Protein AF-A0A132A3W2-F1 (afdb_monomer_lite)

Structure (mmCIF, N/CA/C/O backbone):
data_AF-A0A132A3W2-F1
#
_entry.id   AF-A0A132A3W2-F1
#
loop_
_atom_site.group_PDB
_atom_site.id
_atom_site.type_symbol
_atom_site.label_atom_id
_atom_site.label_alt_id
_atom_site.label_comp_id
_atom_site.label_asym_id
_atom_site.label_entity_id
_atom_site.label_seq_id
_atom_site.pdbx_PDB_ins_code
_atom_site.Cartn_x
_atom_site.Cartn_y
_atom_site.Cartn_z
_atom_site.occupancy
_atom_site.B_iso_or_equiv
_atom_site.auth_seq_id
_atom_site.auth_comp_id
_atom_site.auth_asym_id
_atom_site.auth_atom_id
_atom_site.pdbx_PDB_model_num
ATOM 1 N N . MET A 1 1 ? 0.414 5.903 -2.280 1.00 47.00 1 MET A N 1
ATOM 2 C CA . MET A 1 1 ? 1.840 6.211 -2.510 1.00 47.00 1 MET A CA 1
ATOM 3 C C . MET A 1 1 ? 2.572 4.933 -2.911 1.00 47.00 1 MET A C 1
ATOM 5 O O . MET A 1 1 ? 2.356 3.910 -2.287 1.00 47.00 1 MET A O 1
ATOM 9 N N . ALA A 1 2 ? 3.392 4.908 -3.967 1.00 45.44 2 ALA A N 1
ATOM 10 C CA . ALA A 1 2 ? 4.299 3.762 -4.153 1.00 45.44 2 ALA A CA 1
ATOM 11 C C . ALA A 1 2 ? 5.328 3.791 -3.014 1.00 45.44 2 ALA A C 1
ATOM 13 O O . ALA A 1 2 ? 5.809 4.879 -2.698 1.00 45.44 2 ALA A O 1
ATOM 14 N N . ILE A 1 3 ? 5.655 2.652 -2.401 1.00 48.03 3 ILE A N 1
ATOM 15 C CA . ILE A 1 3 ? 6.713 2.612 -1.383 1.00 48.03 3 ILE A CA 1
ATOM 16 C C . ILE A 1 3 ? 8.027 2.956 -2.098 1.00 48.03 3 ILE A C 1
ATOM 18 O O . ILE A 1 3 ? 8.508 2.187 -2.939 1.00 48.03 3 ILE A O 1
ATOM 22 N N . VAL A 1 4 ? 8.549 4.154 -1.824 1.00 46.66 4 VAL A N 1
ATOM 23 C CA . VAL A 1 4 ? 9.837 4.638 -2.329 1.00 46.66 4 VAL A CA 1
ATOM 24 C C . VAL A 1 4 ? 10.897 4.191 -1.335 1.00 46.66 4 VAL A C 1
ATOM 26 O O . VAL A 1 4 ? 10.896 4.649 -0.196 1.00 46.66 4 VAL A O 1
ATOM 29 N N . LEU A 1 5 ? 11.792 3.304 -1.761 1.00 48.34 5 LEU A N 1
ATOM 30 C CA . LEU A 1 5 ? 13.006 3.026 -1.006 1.00 48.34 5 LEU A CA 1
ATOM 31 C C . LEU A 1 5 ? 14.037 4.072 -1.444 1.00 48.34 5 LEU A C 1
ATOM 33 O O . LEU A 1 5 ? 14.408 4.132 -2.617 1.00 48.34 5 LEU A O 1
ATOM 37 N N . ILE A 1 6 ? 14.463 4.937 -0.529 1.00 46.97 6 ILE A N 1
ATOM 38 C CA . ILE A 1 6 ? 15.581 5.848 -0.783 1.00 46.97 6 ILE A CA 1
ATOM 39 C C . ILE A 1 6 ? 16.847 5.099 -0.381 1.00 46.97 6 ILE A C 1
ATOM 41 O O . ILE A 1 6 ? 17.048 4.831 0.800 1.00 46.97 6 ILE A O 1
ATOM 45 N N . ILE A 1 7 ? 17.680 4.736 -1.358 1.00 48.97 7 ILE A N 1
ATOM 46 C CA . ILE A 1 7 ? 19.012 4.191 -1.089 1.00 48.97 7 ILE A CA 1
ATOM 47 C C . ILE A 1 7 ? 20.002 5.337 -1.296 1.00 48.97 7 ILE A C 1
ATOM 49 O O . ILE A 1 7 ? 20.218 5.792 -2.421 1.00 48.97 7 ILE A O 1
ATOM 53 N N . SER A 1 8 ? 20.581 5.824 -0.202 1.00 46.91 8 SER A N 1
ATOM 54 C CA . SER A 1 8 ? 21.683 6.786 -0.239 1.00 46.91 8 SER A CA 1
ATOM 55 C C . SER A 1 8 ? 22.998 6.010 -0.246 1.00 46.91 8 SER A C 1
ATOM 57 O O . SER A 1 8 ? 23.374 5.433 0.771 1.00 46.91 8 SER A O 1
ATOM 59 N N . LEU A 1 9 ? 23.688 5.964 -1.388 1.00 48.03 9 LEU A N 1
ATOM 60 C CA . LEU A 1 9 ? 25.056 5.446 -1.461 1.00 48.03 9 LEU A CA 1
ATOM 61 C C . LEU A 1 9 ? 26.021 6.572 -1.073 1.00 48.03 9 LEU A C 1
ATOM 63 O O . LEU A 1 9 ? 26.152 7.556 -1.799 1.00 48.03 9 LEU A O 1
ATOM 67 N N . LEU A 1 10 ? 26.665 6.449 0.088 1.00 49.03 10 LEU A N 1
ATOM 68 C CA . LEU A 1 10 ? 27.743 7.347 0.499 1.00 49.03 10 LEU A CA 1
ATOM 69 C C . LEU A 1 10 ? 29.036 6.923 -0.207 1.00 49.03 10 LEU A C 1
ATOM 71 O O . LEU A 1 10 ? 29.640 5.921 0.165 1.00 49.03 10 LEU A O 1
ATOM 75 N N . GLU A 1 11 ? 29.464 7.685 -1.212 1.00 52.94 11 GLU A N 1
ATOM 76 C CA . GLU A 1 11 ? 30.803 7.550 -1.792 1.00 52.94 11 GLU A CA 1
ATOM 77 C C . GLU A 1 11 ? 31.765 8.501 -1.067 1.00 52.94 11 GLU A C 1
ATOM 79 O O . GLU A 1 11 ? 31.599 9.725 -1.076 1.00 52.94 11 GLU A O 1
ATOM 84 N N . ILE A 1 12 ? 32.772 7.934 -0.398 1.00 51.09 12 ILE A N 1
ATOM 85 C CA . ILE A 1 12 ? 33.864 8.698 0.214 1.00 51.09 12 ILE A CA 1
ATOM 86 C C . ILE A 1 12 ? 34.851 9.043 -0.898 1.00 51.09 12 ILE A C 1
ATOM 88 O O . ILE A 1 12 ? 35.413 8.140 -1.512 1.00 51.09 12 ILE A O 1
ATOM 92 N N . ASN A 1 13 ? 35.082 10.333 -1.153 1.00 54.62 13 ASN A N 1
ATOM 93 C CA . ASN A 1 13 ? 36.118 10.759 -2.089 1.00 54.62 13 ASN A CA 1
ATOM 94 C C . ASN A 1 13 ? 37.502 10.626 -1.415 1.00 54.62 13 ASN A C 1
ATOM 96 O O . ASN A 1 13 ? 37.789 11.395 -0.488 1.00 54.62 13 ASN A O 1
ATOM 100 N N . PRO A 1 14 ? 38.361 9.677 -1.839 1.00 54.75 14 PRO A N 1
ATOM 101 C CA . PRO A 1 14 ? 39.585 9.337 -1.114 1.00 54.75 14 PRO A CA 1
ATOM 102 C C . PRO A 1 14 ? 40.659 10.430 -1.180 1.00 54.75 14 PRO A C 1
ATOM 104 O O . PRO A 1 14 ? 41.588 10.409 -0.382 1.00 54.75 14 PRO A O 1
ATOM 107 N N . SER A 1 15 ? 40.547 11.393 -2.099 1.00 64.56 15 SER A N 1
ATOM 108 C CA . SER A 1 15 ? 41.566 12.428 -2.295 1.00 64.56 15 SER A CA 1
ATOM 109 C C . SER A 1 15 ? 41.434 13.616 -1.340 1.00 64.56 15 SER A C 1
ATOM 111 O O . SER A 1 15 ? 42.440 14.235 -1.005 1.00 64.56 15 SER A O 1
ATOM 113 N N . ASN A 1 16 ? 40.218 13.943 -0.881 1.00 66.06 16 ASN A N 1
ATOM 114 C CA . ASN A 1 16 ? 39.964 15.236 -0.227 1.00 66.06 16 ASN A CA 1
ATOM 115 C C . ASN A 1 16 ? 39.162 15.136 1.086 1.00 66.06 16 ASN A C 1
ATOM 117 O O . ASN A 1 16 ? 38.826 16.170 1.660 1.00 66.06 16 ASN A O 1
ATOM 121 N N . GLY A 1 17 ? 38.770 13.933 1.530 1.00 58.44 17 GLY A N 1
ATOM 122 C CA . GLY A 1 17 ? 37.969 13.733 2.752 1.00 58.44 17 GLY A CA 1
ATOM 123 C C . GLY A 1 17 ? 36.568 14.368 2.724 1.00 58.44 17 GLY A C 1
ATOM 124 O O . GLY A 1 17 ? 35.853 14.346 3.723 1.00 58.44 17 GLY A O 1
ATOM 125 N N . LYS A 1 18 ? 36.154 14.943 1.588 1.00 54.25 18 LYS A N 1
ATOM 126 C CA . LYS A 1 18 ? 34.836 15.556 1.406 1.00 54.25 18 LYS A CA 1
ATOM 127 C C . LYS A 1 18 ? 33.824 14.488 1.000 1.00 54.25 18 LYS A C 1
ATOM 129 O O . LYS A 1 18 ? 34.040 13.770 0.024 1.00 54.25 18 LYS A O 1
ATOM 134 N N . MET A 1 19 ? 32.705 14.423 1.720 1.00 56.75 19 MET A N 1
ATOM 135 C CA . MET A 1 19 ? 31.544 13.625 1.322 1.00 56.75 19 MET A CA 1
ATOM 136 C C . MET A 1 19 ? 30.999 14.169 -0.001 1.00 56.75 19 MET A C 1
ATOM 138 O O . MET A 1 19 ? 30.527 15.306 -0.058 1.00 56.75 19 MET A O 1
ATOM 142 N N . LEU A 1 20 ? 31.040 13.367 -1.064 1.00 57.22 20 LEU A N 1
ATOM 143 C CA . LEU A 1 20 ? 30.245 13.654 -2.250 1.00 57.22 20 LEU A CA 1
ATOM 144 C C . LEU A 1 20 ? 28.797 13.309 -1.896 1.00 57.22 20 LEU A C 1
ATOM 146 O O . LEU A 1 20 ? 28.457 12.141 -1.711 1.00 57.22 20 LEU A O 1
ATOM 150 N N . GLN A 1 21 ? 27.936 14.322 -1.763 1.00 54.53 21 GLN A N 1
ATOM 151 C CA . GLN A 1 21 ? 26.492 14.096 -1.736 1.00 54.53 21 GLN A CA 1
ATOM 152 C C . GLN A 1 21 ? 26.080 13.583 -3.119 1.00 54.53 21 GLN A C 1
ATOM 154 O O . GLN A 1 21 ? 25.790 14.354 -4.034 1.00 54.53 21 GLN A O 1
ATOM 159 N N . SER A 1 22 ? 26.099 12.26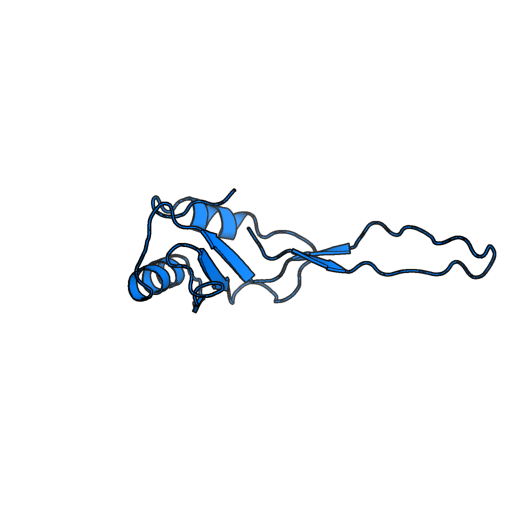3 -3.289 1.00 58.66 22 SER A N 1
ATOM 160 C CA . SER A 1 22 ? 25.473 11.625 -4.435 1.00 58.66 22 SER A CA 1
ATOM 161 C C . SER A 1 22 ? 23.967 11.888 -4.342 1.00 58.66 22 SER A C 1
ATOM 163 O O . SER A 1 22 ? 23.361 11.823 -3.267 1.00 58.66 22 SER A O 1
ATOM 165 N N . LYS A 1 23 ? 23.344 12.263 -5.465 1.00 60.84 23 LYS A N 1
ATOM 166 C CA . LYS A 1 23 ? 21.888 12.415 -5.518 1.00 60.84 23 LYS A CA 1
ATOM 167 C C . LYS A 1 23 ? 21.279 11.076 -5.079 1.00 60.84 23 LYS A C 1
ATOM 169 O O . LYS A 1 23 ? 21.590 10.070 -5.719 1.00 60.84 23 LYS A O 1
ATOM 174 N N . PRO A 1 24 ? 20.435 11.039 -4.032 1.00 59.38 24 PRO A N 1
ATOM 175 C CA . PRO A 1 24 ? 19.916 9.783 -3.514 1.00 59.38 24 PRO A CA 1
ATOM 176 C C . PRO A 1 24 ? 19.228 9.010 -4.637 1.00 59.38 24 PRO A C 1
ATOM 178 O O . PRO A 1 24 ? 18.380 9.556 -5.356 1.00 59.38 24 PRO A O 1
ATOM 181 N N . LEU A 1 25 ? 19.620 7.746 -4.812 1.00 68.25 25 LEU A N 1
ATOM 182 C CA . LEU A 1 25 ? 19.059 6.904 -5.853 1.00 68.25 25 LEU A CA 1
ATOM 183 C C . LEU A 1 25 ? 17.622 6.576 -5.447 1.00 68.25 25 LEU A C 1
ATOM 185 O O . LEU A 1 25 ? 17.368 5.819 -4.509 1.00 68.25 25 LEU A O 1
ATOM 189 N N . GLN A 1 26 ? 16.663 7.189 -6.139 1.00 70.06 26 GLN A N 1
ATOM 190 C CA . GLN A 1 26 ? 15.253 6.934 -5.891 1.00 70.06 26 GLN A CA 1
ATOM 191 C C . GLN A 1 26 ? 14.877 5.578 -6.490 1.00 70.06 26 GLN A C 1
ATOM 193 O O . GLN A 1 26 ? 14.856 5.406 -7.711 1.00 70.06 26 GLN A O 1
ATOM 198 N N . VAL A 1 27 ? 14.564 4.617 -5.626 1.00 72.19 27 VAL A N 1
ATOM 199 C CA . VAL A 1 27 ? 14.182 3.267 -6.025 1.00 72.19 27 VAL A CA 1
ATOM 200 C C . VAL A 1 27 ? 12.700 3.054 -5.737 1.00 72.19 27 VAL A C 1
ATOM 202 O O . VAL A 1 27 ? 12.182 3.352 -4.661 1.00 72.19 27 VAL A O 1
ATOM 205 N N . PHE A 1 28 ? 11.992 2.529 -6.729 1.00 75.69 28 PHE A N 1
ATOM 206 C CA . PHE A 1 28 ? 10.585 2.176 -6.633 1.00 75.69 28 PHE A CA 1
ATOM 207 C C . PHE A 1 28 ? 10.437 0.670 -6.556 1.00 75.69 28 PHE A C 1
ATOM 209 O O . PHE A 1 28 ? 11.036 -0.065 -7.340 1.00 75.69 28 PHE A O 1
ATOM 216 N N . THR A 1 29 ? 9.569 0.220 -5.662 1.00 82.94 29 THR A N 1
ATOM 217 C CA . THR A 1 29 ? 9.223 -1.195 -5.571 1.00 82.94 29 THR A CA 1
ATOM 218 C C . THR A 1 29 ? 7.980 -1.524 -6.398 1.00 82.94 29 THR A C 1
ATOM 220 O O . THR A 1 29 ? 7.317 -0.651 -6.970 1.00 82.94 29 THR A O 1
ATOM 223 N N . ASN A 1 30 ? 7.634 -2.804 -6.511 1.00 87.25 30 ASN A N 1
ATOM 224 C CA . ASN A 1 30 ? 6.326 -3.247 -7.010 1.00 87.25 30 ASN A CA 1
ATOM 225 C C . ASN A 1 30 ? 5.202 -3.152 -5.958 1.00 87.25 30 ASN A C 1
ATOM 227 O O . ASN A 1 30 ? 4.122 -3.703 -6.170 1.00 87.25 30 ASN A O 1
ATOM 231 N N . SER A 1 31 ? 5.462 -2.451 -4.853 1.00 87.25 31 SER A N 1
ATOM 232 C CA . SER A 1 31 ? 4.549 -2.266 -3.734 1.00 87.25 31 SER A CA 1
ATOM 233 C C . SER A 1 31 ? 3.926 -0.873 -3.707 1.00 87.25 31 SER A C 1
ATOM 235 O O . SER A 1 31 ? 4.568 0.142 -3.993 1.00 87.25 31 SER A O 1
ATOM 237 N N . PHE A 1 32 ? 2.661 -0.832 -3.314 1.00 88.62 32 PHE A N 1
ATOM 238 C CA . PHE A 1 32 ? 1.806 0.340 -3.321 1.00 88.62 32 PHE A CA 1
ATOM 239 C C . PHE A 1 32 ? 1.095 0.447 -1.978 1.00 88.62 32 PHE A C 1
ATOM 241 O O . PHE A 1 32 ? 0.377 -0.457 -1.565 1.00 88.62 32 PHE A O 1
ATOM 248 N N . HIS A 1 33 ? 1.277 1.576 -1.311 1.00 91.12 33 HIS A N 1
ATOM 249 C CA . HIS A 1 33 ? 0.430 2.009 -0.213 1.00 91.12 33 HIS A CA 1
ATOM 250 C C . HIS A 1 33 ? -0.849 2.619 -0.782 1.00 91.12 33 HIS A C 1
ATOM 252 O O . HIS A 1 33 ? -0.799 3.564 -1.581 1.00 91.12 33 HIS A O 1
ATOM 258 N N . VAL A 1 34 ? -1.983 2.061 -0.381 1.00 91.06 34 VAL A N 1
ATOM 259 C CA . VAL A 1 34 ? -3.320 2.456 -0.816 1.00 91.06 34 VAL A CA 1
ATOM 260 C C . VAL A 1 34 ? -4.091 2.944 0.395 1.00 91.06 34 VAL A C 1
ATOM 262 O O . VAL A 1 34 ? -4.155 2.247 1.405 1.00 91.06 34 VAL A O 1
ATOM 265 N N . LYS A 1 35 ? -4.685 4.132 0.281 1.00 92.56 35 LYS A N 1
ATOM 266 C CA . LYS A 1 35 ? -5.569 4.699 1.294 1.00 92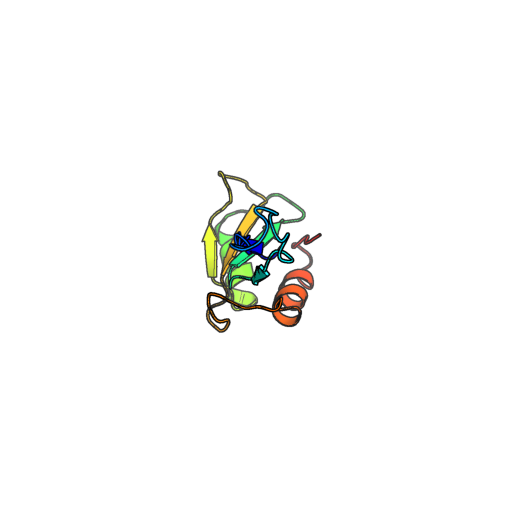.56 35 LYS A CA 1
ATOM 267 C C . LYS A 1 35 ? -6.994 4.723 0.753 1.00 92.56 35 LYS A C 1
ATOM 269 O O . LYS A 1 35 ? -7.215 5.017 -0.417 1.00 92.56 35 LYS A O 1
ATOM 274 N N . PHE A 1 36 ? -7.968 4.409 1.592 1.00 92.31 36 PHE A N 1
ATOM 275 C CA . PHE A 1 36 ? -9.381 4.415 1.241 1.00 92.31 36 PHE A CA 1
ATOM 276 C C . PHE A 1 36 ? -10.087 5.650 1.805 1.00 92.31 36 PHE A C 1
ATOM 278 O O . PHE A 1 36 ? -9.770 6.175 2.882 1.00 92.31 36 PHE A O 1
ATOM 285 N N . ARG A 1 37 ? -11.081 6.131 1.054 1.00 90.12 37 ARG A N 1
ATOM 286 C CA . ARG A 1 37 ? -11.897 7.307 1.400 1.00 90.12 37 ARG A CA 1
ATOM 287 C C . ARG A 1 37 ? -12.811 7.081 2.601 1.00 90.12 37 ARG A C 1
ATOM 289 O O . ARG A 1 37 ? -13.275 8.056 3.182 1.00 90.12 37 ARG A O 1
ATOM 296 N N . GLN A 1 38 ? -12.997 5.832 3.002 1.00 91.81 38 GLN A N 1
ATOM 297 C CA . GLN A 1 38 ? -13.743 5.412 4.181 1.00 91.81 38 GLN A CA 1
ATOM 298 C C . GLN A 1 38 ? -13.124 4.132 4.747 1.00 91.81 38 GLN A C 1
ATOM 300 O O . GLN A 1 38 ? -12.259 3.534 4.100 1.00 91.81 38 GLN A O 1
ATOM 305 N N . ASP A 1 39 ? -13.565 3.732 5.935 1.00 94.69 39 ASP A N 1
ATOM 306 C CA . ASP A 1 39 ? -13.217 2.433 6.505 1.00 94.69 39 ASP A CA 1
ATOM 307 C C . ASP A 1 39 ? -13.752 1.324 5.604 1.00 94.69 39 ASP A C 1
ATOM 309 O O . ASP A 1 39 ? -14.886 1.382 5.117 1.00 94.69 39 ASP A O 1
ATOM 313 N N . ILE A 1 40 ? -12.913 0.326 5.340 1.00 93.19 40 ILE A N 1
ATOM 314 C CA . ILE A 1 40 ? -13.296 -0.823 4.535 1.00 93.19 40 ILE A CA 1
ATOM 315 C C . ILE A 1 40 ? -12.886 -2.124 5.209 1.00 93.19 40 ILE A C 1
ATOM 317 O O . ILE A 1 40 ? -11.821 -2.238 5.822 1.00 93.19 40 ILE A O 1
ATOM 321 N N . ASP A 1 41 ? -13.721 -3.142 5.025 1.00 92.94 41 ASP A N 1
ATOM 322 C CA . ASP A 1 41 ? -13.371 -4.488 5.441 1.00 92.94 41 ASP A CA 1
ATOM 323 C C . ASP A 1 41 ? -12.235 -5.067 4.569 1.00 92.94 41 ASP A C 1
ATOM 325 O O . ASP A 1 41 ? -12.026 -4.702 3.403 1.00 92.94 41 ASP A O 1
ATOM 329 N N . HIS A 1 42 ? -11.508 -6.028 5.138 1.00 92.88 42 HIS A N 1
ATOM 330 C CA . HIS A 1 42 ? -10.367 -6.661 4.479 1.00 92.88 42 HIS A CA 1
ATOM 331 C C . HIS A 1 42 ? -10.747 -7.407 3.184 1.00 92.88 42 HIS A C 1
ATOM 333 O O . HIS A 1 42 ? -9.959 -7.469 2.234 1.00 92.88 42 HIS A O 1
ATOM 339 N N . ARG A 1 43 ? -11.962 -7.965 3.103 1.00 95.44 43 ARG A N 1
ATOM 340 C CA . ARG A 1 43 ? -12.445 -8.695 1.919 1.00 95.44 43 ARG A CA 1
ATOM 341 C C . ARG A 1 43 ? -12.712 -7.735 0.762 1.00 95.44 43 ARG A C 1
ATOM 343 O O . ARG A 1 4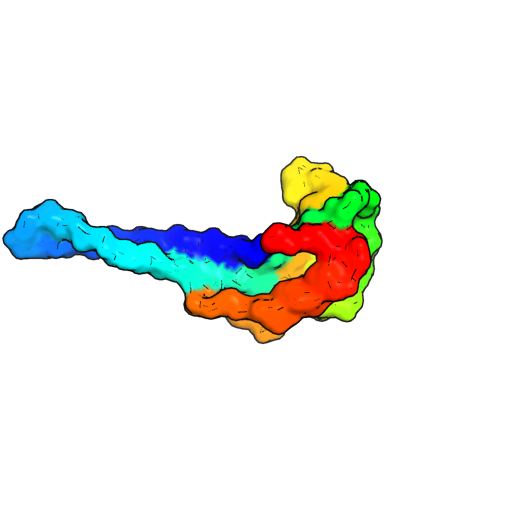3 ? -12.418 -8.064 -0.386 1.00 95.44 43 ARG A O 1
ATOM 350 N N . LEU A 1 44 ? -13.242 -6.546 1.033 1.00 94.94 44 LEU A N 1
ATOM 351 C CA . LEU A 1 44 ? -13.442 -5.485 0.058 1.00 94.94 44 LEU A CA 1
ATOM 352 C C . LEU A 1 44 ? -12.096 -4.981 -0.460 1.00 94.94 44 LEU A C 1
ATOM 354 O O . LEU A 1 44 ? -11.917 -4.936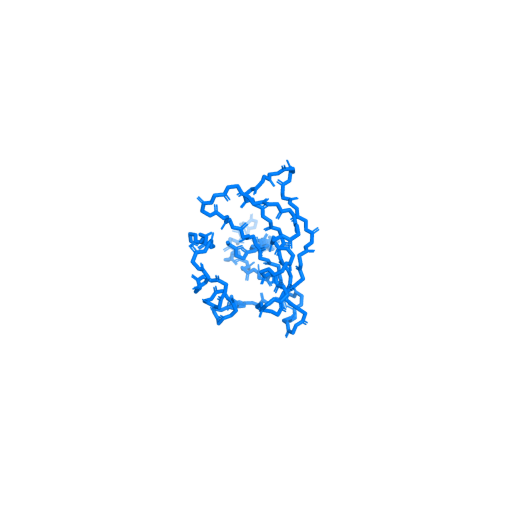 -1.676 1.00 94.94 44 LEU A O 1
ATOM 358 N N . ALA A 1 45 ? -11.128 -4.730 0.426 1.00 95.19 45 ALA A N 1
ATOM 359 C CA . ALA A 1 45 ? -9.766 -4.370 0.032 1.00 95.19 45 ALA A CA 1
ATOM 360 C C . ALA A 1 45 ? -9.155 -5.421 -0.912 1.00 95.19 45 ALA A C 1
ATOM 362 O O . ALA A 1 45 ? -8.609 -5.089 -1.965 1.00 95.19 45 ALA A O 1
ATOM 363 N N . HIS A 1 46 ? -9.315 -6.707 -0.579 1.00 96.75 46 HIS A N 1
ATOM 364 C CA . HIS A 1 46 ? -8.838 -7.815 -1.405 1.00 96.75 46 HIS A CA 1
ATOM 365 C C . HIS A 1 46 ? -9.536 -7.880 -2.776 1.00 96.75 46 HIS A C 1
ATOM 367 O O . HIS A 1 46 ? -8.877 -8.082 -3.797 1.00 96.75 46 HIS A O 1
ATOM 373 N N . ARG A 1 47 ? -10.857 -7.660 -2.833 1.00 96.62 47 ARG A N 1
ATOM 374 C CA . ARG A 1 47 ? -11.613 -7.605 -4.098 1.00 96.62 47 ARG A CA 1
ATOM 375 C C . ARG A 1 47 ? -11.168 -6.447 -4.989 1.00 96.62 47 ARG A C 1
ATOM 377 O O . ARG A 1 47 ? -11.047 -6.645 -6.196 1.00 96.62 47 ARG A O 1
ATOM 384 N N . ILE A 1 48 ? -10.922 -5.271 -4.412 1.00 94.56 48 ILE A N 1
ATOM 385 C CA . ILE A 1 48 ? -10.432 -4.096 -5.144 1.00 94.56 48 ILE A CA 1
ATOM 386 C C . ILE A 1 48 ? -9.033 -4.375 -5.693 1.00 94.56 48 ILE A C 1
ATOM 388 O O . ILE A 1 48 ? -8.814 -4.202 -6.889 1.00 94.56 48 ILE A O 1
ATOM 392 N N . ALA A 1 49 ? -8.116 -4.897 -4.870 1.00 94.38 49 ALA A N 1
ATOM 393 C CA . ALA A 1 49 ? -6.783 -5.282 -5.329 1.00 94.38 49 ALA A CA 1
ATOM 394 C C . ALA A 1 49 ? -6.861 -6.232 -6.533 1.00 94.38 49 ALA A C 1
ATOM 396 O O . ALA A 1 49 ? -6.328 -5.923 -7.598 1.00 94.38 49 ALA A O 1
ATOM 397 N N . LYS A 1 50 ? -7.615 -7.333 -6.402 1.00 95.62 50 LYS A N 1
ATOM 398 C CA . LYS A 1 50 ? -7.767 -8.340 -7.459 1.00 95.62 50 LYS A CA 1
ATOM 399 C C . LYS A 1 50 ? -8.349 -7.757 -8.748 1.00 95.62 50 LYS A C 1
ATOM 401 O O . LYS A 1 50 ? -7.857 -8.078 -9.826 1.00 95.62 50 LYS A O 1
ATOM 406 N N . ARG A 1 51 ? -9.368 -6.894 -8.647 1.00 94.44 51 ARG A N 1
ATOM 407 C CA . ARG A 1 51 ? -10.003 -6.231 -9.801 1.00 94.44 51 ARG A CA 1
ATOM 408 C C . ARG A 1 51 ? -9.001 -5.433 -10.633 1.00 94.44 51 ARG A C 1
ATOM 410 O O . ARG A 1 51 ? -9.101 -5.427 -11.852 1.00 94.44 51 ARG A O 1
ATOM 417 N N . HIS A 1 52 ? -8.037 -4.800 -9.970 1.00 91.81 52 HIS A N 1
ATOM 418 C CA . HIS A 1 52 ? -7.020 -3.964 -10.608 1.00 91.81 52 HIS A CA 1
ATOM 419 C C . HIS A 1 52 ? -5.701 -4.707 -10.884 1.00 91.81 52 HIS A C 1
ATOM 421 O O . HIS A 1 52 ? -4.710 -4.073 -11.227 1.00 91.81 52 HIS A O 1
ATOM 427 N N . GLY A 1 53 ? -5.657 -6.037 -10.728 1.00 91.75 53 GLY A N 1
ATOM 428 C CA . GLY A 1 53 ? -4.452 -6.840 -10.992 1.00 91.75 53 GLY A CA 1
ATOM 429 C C . GLY A 1 53 ? -3.410 -6.841 -9.865 1.00 91.75 53 GLY A C 1
ATOM 430 O O . GLY A 1 53 ? -2.273 -7.272 -10.060 1.00 91.75 53 GLY A O 1
ATOM 431 N N . PHE A 1 54 ? -3.784 -6.385 -8.671 1.00 94.19 54 PHE A N 1
ATOM 432 C CA . PHE A 1 54 ? -2.932 -6.362 -7.487 1.00 94.19 54 PHE A CA 1
ATOM 433 C C . PHE A 1 54 ? -3.233 -7.519 -6.534 1.00 94.19 54 PHE A C 1
ATOM 435 O O . PHE A 1 54 ? -4.318 -8.100 -6.508 1.00 94.19 54 PHE A O 1
ATOM 442 N N . ILE A 1 55 ? -2.259 -7.795 -5.678 1.00 95.25 55 ILE A N 1
ATOM 443 C CA . ILE A 1 55 ? -2.375 -8.657 -4.508 1.00 95.25 55 ILE A CA 1
ATOM 444 C C . ILE A 1 55 ? -2.483 -7.757 -3.282 1.00 95.25 55 ILE A C 1
ATOM 446 O O . ILE A 1 55 ? -1.633 -6.891 -3.089 1.00 95.25 55 ILE A O 1
ATOM 450 N N . ASN A 1 56 ? -3.507 -7.966 -2.456 1.00 95.50 56 ASN A N 1
ATOM 451 C CA . ASN A 1 56 ? -3.606 -7.326 -1.145 1.00 95.50 56 ASN A CA 1
ATOM 452 C C . ASN A 1 56 ? -2.728 -8.087 -0.139 1.00 95.50 56 ASN A C 1
ATOM 454 O O . ASN A 1 56 ? -3.003 -9.255 0.131 1.00 95.50 56 ASN A O 1
ATOM 458 N N . LEU A 1 57 ? -1.695 -7.434 0.394 1.00 94.25 57 LEU A N 1
ATOM 459 C CA . LEU A 1 57 ? -0.771 -7.982 1.392 1.00 94.25 57 LEU A CA 1
ATOM 460 C C . LEU A 1 57 ? -1.229 -7.735 2.836 1.00 94.25 57 LEU A C 1
ATOM 462 O O . LEU A 1 57 ? -0.678 -8.341 3.749 1.00 94.25 57 LEU A O 1
ATOM 466 N N . GLY A 1 58 ? -2.236 -6.886 3.054 1.00 94.50 58 GLY A N 1
ATOM 467 C CA . GLY A 1 58 ? -2.782 -6.616 4.382 1.00 94.50 58 GLY A CA 1
ATOM 468 C C . GLY A 1 58 ? -2.961 -5.138 4.691 1.00 94.50 58 GLY A C 1
ATOM 469 O O . GLY A 1 58 ? -2.603 -4.264 3.896 1.00 94.50 58 GLY A O 1
ATOM 470 N N . SER A 1 59 ? -3.552 -4.875 5.856 1.00 94.69 59 SER A N 1
ATOM 471 C CA . SER A 1 59 ? -3.657 -3.528 6.406 1.00 94.69 59 SER A CA 1
ATOM 472 C C . SER A 1 59 ? -2.333 -3.079 7.014 1.00 94.69 59 SER A C 1
ATOM 474 O O . SER A 1 59 ? -1.556 -3.874 7.545 1.00 94.69 59 SER A O 1
ATOM 476 N N . ILE A 1 60 ? -2.081 -1.778 6.961 1.00 92.19 60 ILE A N 1
ATOM 477 C CA . ILE A 1 60 ? -0.903 -1.171 7.577 1.00 92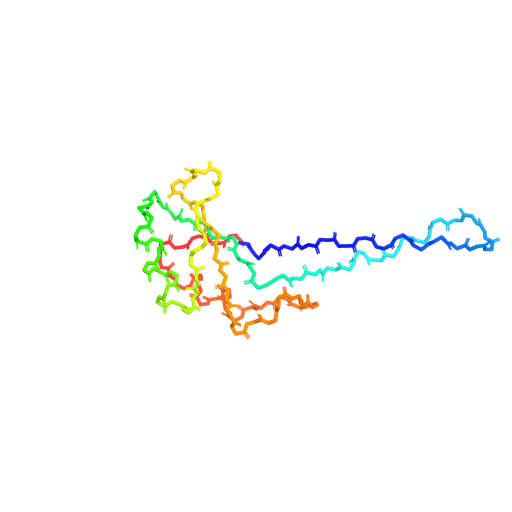.19 60 ILE A CA 1
ATOM 478 C C . ILE A 1 60 ? -1.212 -0.918 9.045 1.00 92.19 60 ILE A C 1
ATOM 480 O O . ILE A 1 60 ? -2.138 -0.172 9.354 1.00 92.19 60 ILE A O 1
ATOM 484 N N . LEU A 1 61 ? -0.444 -1.545 9.940 1.00 89.81 61 LEU A N 1
ATOM 485 C CA . LEU A 1 61 ? -0.546 -1.360 11.395 1.00 89.81 61 LEU A CA 1
ATOM 486 C C . LEU A 1 61 ? -1.983 -1.530 11.937 1.00 89.81 61 LEU A C 1
ATOM 488 O O . LEU A 1 61 ? -2.390 -0.837 12.864 1.00 89.81 61 LEU A O 1
ATOM 492 N N . GLY A 1 62 ? -2.778 -2.422 11.333 1.00 88.00 62 GLY A N 1
ATOM 493 C CA . GLY A 1 62 ? -4.173 -2.650 11.730 1.00 88.00 62 GLY A CA 1
ATOM 494 C C . GLY A 1 62 ? -5.174 -1.587 11.253 1.00 88.00 62 GLY A C 1
ATOM 495 O O . GLY A 1 62 ? -6.334 -1.631 11.654 1.00 88.00 62 GLY A O 1
ATOM 496 N N . SER A 1 63 ? -4.769 -0.657 10.383 1.00 90.44 63 SER A N 1
ATOM 497 C CA . SER A 1 63 ? -5.650 0.375 9.825 1.00 90.44 63 SER A CA 1
ATOM 498 C C . SER A 1 63 ? -6.824 -0.217 9.040 1.00 90.44 63 SER A C 1
ATOM 500 O O . SER A 1 63 ? -6.665 -1.155 8.261 1.00 90.44 63 SER A O 1
ATOM 502 N N . GLN A 1 64 ? -8.006 0.385 9.174 1.00 92.81 64 GLN A N 1
ATOM 503 C CA . GLN A 1 64 ? -9.184 0.033 8.367 1.00 92.81 64 GLN A CA 1
ATOM 504 C C . GLN A 1 64 ? -9.207 0.742 7.006 1.00 92.81 64 GLN A C 1
ATOM 506 O O . GLN A 1 64 ? -10.053 0.458 6.159 1.00 92.81 64 GLN A O 1
ATOM 511 N N . ARG A 1 65 ? -8.269 1.668 6.778 1.00 93.31 65 ARG A N 1
ATOM 512 C CA . ARG A 1 65 ? -8.247 2.544 5.599 1.00 93.31 65 ARG A CA 1
ATOM 513 C C . ARG A 1 65 ? -6.972 2.443 4.800 1.00 93.31 65 ARG A C 1
ATOM 515 O O . ARG A 1 65 ? -6.941 2.942 3.684 1.00 93.31 65 ARG A O 1
ATOM 522 N N . GLU A 1 66 ? -5.922 1.851 5.346 1.00 93.44 66 GLU A N 1
ATOM 523 C CA . GLU A 1 66 ? -4.610 1.837 4.713 1.00 93.44 66 GLU A CA 1
ATOM 524 C C . GLU A 1 66 ? -4.128 0.415 4.503 1.00 93.44 66 GLU A C 1
ATOM 526 O O . GLU A 1 66 ? -4.069 -0.383 5.437 1.00 93.44 66 GLU A O 1
ATOM 531 N N . TYR A 1 67 ? -3.786 0.109 3.257 1.00 93.75 67 TYR A N 1
ATOM 532 C CA . TYR A 1 67 ? -3.449 -1.232 2.814 1.00 93.75 67 TYR A CA 1
ATOM 533 C C . TYR A 1 67 ? -2.188 -1.237 1.961 1.00 93.75 67 TYR A C 1
ATOM 535 O O . TYR A 1 67 ? -1.836 -0.257 1.295 1.00 93.75 67 TYR A O 1
ATOM 543 N N . HIS A 1 68 ? -1.521 -2.385 1.964 1.00 92.81 68 HIS A N 1
ATOM 544 C CA . HIS A 1 68 ? -0.342 -2.655 1.160 1.00 92.81 68 HIS A CA 1
ATOM 545 C C . HIS A 1 68 ? -0.715 -3.564 -0.007 1.00 92.81 68 HIS A C 1
ATOM 547 O O . HIS A 1 68 ? -1.068 -4.725 0.175 1.00 92.81 68 HIS A O 1
ATOM 553 N N . PHE A 1 69 ? -0.653 -3.033 -1.224 1.00 93.50 69 PHE A N 1
ATOM 554 C CA . PHE A 1 69 ? -0.897 -3.774 -2.458 1.00 93.50 69 PHE A CA 1
ATOM 555 C C . PHE A 1 69 ? 0.417 -4.056 -3.195 1.00 93.50 69 PHE A C 1
ATOM 557 O O . PHE A 1 69 ? 1.344 -3.248 -3.161 1.00 93.50 69 PHE A O 1
ATOM 564 N N . GLN A 1 70 ? 0.496 -5.173 -3.914 1.00 91.81 70 GLN A N 1
ATOM 565 C CA . GLN A 1 70 ? 1.635 -5.529 -4.764 1.00 91.81 70 GLN A CA 1
ATOM 566 C C . GLN A 1 70 ? 1.176 -5.891 -6.176 1.00 91.81 70 GLN A C 1
ATOM 568 O O . GLN A 1 70 ? 0.172 -6.576 -6.342 1.00 91.81 70 GLN A O 1
ATOM 573 N N . HIS A 1 71 ? 1.932 -5.484 -7.197 1.00 89.81 71 HIS A N 1
ATOM 574 C CA . HIS A 1 71 ? 1.662 -5.856 -8.588 1.00 89.81 71 HIS A CA 1
ATOM 575 C C . HIS A 1 71 ? 2.733 -6.812 -9.131 1.00 89.81 71 HIS A C 1
ATOM 577 O O . HIS A 1 71 ? 3.894 -6.424 -9.273 1.00 89.81 71 HIS A O 1
ATOM 583 N N . ARG A 1 72 ? 2.363 -8.055 -9.472 1.00 87.25 72 ARG A N 1
ATOM 584 C CA . ARG A 1 72 ? 3.330 -9.092 -9.893 1.00 87.25 72 ARG A CA 1
ATOM 585 C C . ARG A 1 72 ? 3.965 -8.853 -11.262 1.00 87.25 72 ARG A C 1
ATOM 587 O O . ARG A 1 72 ? 5.095 -9.273 -11.465 1.00 87.25 72 ARG A O 1
ATOM 594 N N . ALA A 1 73 ? 3.291 -8.148 -12.173 1.00 84.19 73 ALA A N 1
ATOM 595 C CA . ALA A 1 73 ? 3.859 -7.850 -13.495 1.00 84.19 73 ALA A CA 1
ATOM 596 C C . ALA A 1 73 ? 4.963 -6.774 -13.461 1.00 84.19 73 ALA A C 1
ATOM 598 O O . ALA A 1 73 ? 5.561 -6.462 -14.486 1.00 84.19 73 ALA A O 1
ATOM 599 N N . LEU A 1 74 ? 5.210 -6.160 -12.298 1.00 80.81 74 LEU A N 1
ATOM 600 C CA . LEU A 1 74 ? 6.260 -5.166 -12.139 1.00 80.81 74 LEU A CA 1
ATOM 601 C C . LEU A 1 74 ? 7.496 -5.797 -11.481 1.00 80.81 74 LEU A C 1
ATOM 603 O O . LEU A 1 74 ? 7.351 -6.422 -10.425 1.00 80.81 74 LEU A O 1
ATOM 607 N N . PRO A 1 75 ? 8.710 -5.556 -12.020 1.00 81.31 75 PRO A N 1
ATOM 608 C CA . PRO A 1 75 ? 9.952 -5.915 -11.346 1.00 81.31 75 PRO A CA 1
ATOM 609 C C . PRO A 1 75 ? 9.977 -5.390 -9.912 1.00 81.31 75 PRO A C 1
ATOM 611 O O . PRO A 1 75 ? 9.523 -4.268 -9.654 1.00 81.31 75 PRO A O 1
ATOM 614 N N . GLN A 1 76 ? 10.514 -6.190 -8.991 1.00 76.75 76 GLN A N 1
ATOM 615 C CA . GLN A 1 76 ? 10.530 -5.875 -7.562 1.00 76.75 76 GLN A CA 1
ATOM 616 C C . GLN A 1 76 ? 11.233 -4.548 -7.261 1.00 76.75 76 GLN A C 1
ATOM 618 O O . GLN A 1 76 ? 10.803 -3.837 -6.358 1.00 76.75 76 GLN A O 1
ATOM 623 N N . ILE A 1 77 ? 12.260 -4.204 -8.038 1.00 77.56 77 ILE A N 1
ATOM 624 C CA . ILE A 1 77 ? 13.083 -3.002 -7.900 1.00 77.56 77 ILE A CA 1
ATOM 625 C C . ILE A 1 77 ? 13.126 -2.300 -9.258 1.00 77.56 77 ILE A C 1
ATOM 627 O O . ILE A 1 77 ? 13.352 -2.938 -10.286 1.00 77.56 77 ILE A O 1
ATOM 631 N N . ARG A 1 78 ? 12.868 -0.990 -9.282 1.00 79.19 78 ARG A N 1
ATOM 632 C CA . ARG A 1 78 ? 12.872 -0.162 -10.497 1.00 79.19 78 ARG A CA 1
ATOM 633 C C . ARG A 1 78 ? 13.423 1.229 -10.215 1.00 79.19 78 ARG A C 1
ATOM 635 O O . ARG A 1 78 ? 13.213 1.776 -9.139 1.00 79.19 78 ARG A O 1
ATOM 642 N N . HIS A 1 79 ? 14.003 1.855 -11.234 1.00 77.31 79 HIS A N 1
ATOM 643 C CA . HIS A 1 79 ? 14.480 3.247 -11.171 1.00 77.31 79 HIS A CA 1
ATOM 644 C C . HIS A 1 79 ? 13.412 4.284 -11.567 1.00 77.31 79 HIS A C 1
ATOM 646 O O . HIS A 1 79 ? 13.652 5.485 -11.503 1.00 77.31 79 HIS A O 1
ATOM 652 N N . LYS A 1 80 ? 12.222 3.840 -12.003 1.00 74.19 80 LYS A N 1
ATOM 653 C CA . LYS A 1 80 ? 11.099 4.710 -12.390 1.00 74.19 80 LYS A CA 1
ATOM 654 C C . LYS A 1 80 ? 9.788 4.260 -11.743 1.00 74.19 80 LYS A C 1
ATOM 656 O O . LYS A 1 80 ? 9.506 3.062 -11.618 1.00 74.19 80 LYS A O 1
ATOM 661 N N . ARG A 1 81 ? 8.954 5.237 -11.372 1.00 74.44 81 ARG A N 1
ATOM 662 C CA . ARG A 1 81 ? 7.600 5.004 -10.850 1.00 74.44 81 ARG A CA 1
ATOM 663 C C . ARG A 1 81 ? 6.716 4.396 -11.937 1.00 74.44 81 ARG A C 1
ATOM 665 O O . ARG A 1 81 ? 6.761 4.816 -13.089 1.00 74.44 81 ARG A O 1
ATOM 672 N N . SER A 1 82 ? 5.857 3.448 -11.560 1.00 75.94 82 SER A N 1
ATOM 673 C CA . SER A 1 82 ? 4.844 2.928 -12.481 1.00 75.94 82 SER A CA 1
ATOM 674 C C . SER A 1 82 ? 3.584 3.794 -12.431 1.00 75.94 82 SER A C 1
ATOM 676 O O . SER A 1 82 ? 2.710 3.597 -11.590 1.00 75.94 82 SER A O 1
ATOM 678 N N . ILE A 1 83 ? 3.524 4.799 -13.309 1.00 79.00 83 ILE A N 1
ATOM 679 C CA . ILE A 1 83 ? 2.428 5.782 -13.347 1.00 79.00 83 ILE A CA 1
ATOM 680 C C . ILE A 1 83 ? 1.112 5.131 -13.798 1.00 79.00 83 ILE A C 1
ATOM 682 O O . ILE A 1 83 ? 0.053 5.475 -13.283 1.00 79.00 83 ILE A O 1
ATOM 686 N N . ILE A 1 84 ? 1.175 4.167 -14.720 1.00 83.50 84 ILE A N 1
ATOM 687 C CA . ILE A 1 84 ? -0.008 3.504 -15.292 1.00 83.50 84 ILE A CA 1
ATOM 688 C C . ILE A 1 84 ? -0.786 2.742 -14.211 1.00 83.50 84 ILE A C 1
ATOM 690 O O . ILE A 1 84 ? -1.955 3.034 -13.980 1.00 83.50 84 ILE A O 1
ATOM 694 N N . HIS A 1 85 ? -0.121 1.843 -13.483 1.00 80.81 85 HIS A N 1
ATOM 695 C CA . HIS A 1 85 ? -0.750 1.039 -12.429 1.00 80.81 85 HIS A CA 1
ATOM 696 C C . HIS A 1 85 ? -1.238 1.898 -11.251 1.00 80.81 85 HIS A C 1
ATOM 698 O O . HIS A 1 85 ? -2.274 1.621 -10.652 1.00 80.81 85 HIS A O 1
ATOM 704 N N . TYR A 1 86 ? -0.537 2.999 -10.957 1.00 80.62 86 TYR A N 1
ATOM 705 C CA . TYR A 1 86 ? -1.016 3.999 -10.001 1.00 80.62 86 TYR A CA 1
ATOM 706 C C . TYR A 1 86 ? -2.334 4.642 -10.461 1.00 80.62 86 TYR A C 1
ATOM 708 O O . TYR A 1 86 ? -3.270 4.752 -9.672 1.00 80.62 86 TYR A O 1
ATOM 716 N N . ARG A 1 87 ? -2.430 5.056 -11.734 1.00 83.56 87 ARG A N 1
ATOM 717 C CA . ARG A 1 87 ? -3.648 5.670 -12.289 1.00 83.56 87 ARG A CA 1
ATOM 718 C C . ARG A 1 87 ? -4.824 4.695 -12.314 1.00 83.56 87 ARG A C 1
ATOM 720 O O . ARG A 1 87 ? -5.940 5.120 -12.045 1.00 83.56 87 ARG A O 1
ATOM 727 N N . GLN A 1 88 ? -4.573 3.412 -12.574 1.00 84.25 88 GLN A N 1
ATOM 728 C CA . GLN A 1 88 ? -5.598 2.366 -12.512 1.00 84.25 88 GLN A CA 1
ATOM 729 C C . GLN A 1 88 ? -6.209 2.270 -11.110 1.00 84.25 88 GLN A C 1
ATOM 731 O O . GLN A 1 88 ? -7.422 2.390 -10.974 1.00 84.25 88 GLN A O 1
ATOM 736 N N . LEU A 1 89 ? -5.385 2.198 -10.058 1.00 84.31 89 LEU A N 1
ATOM 737 C CA . LEU A 1 89 ? -5.892 2.214 -8.679 1.00 84.31 89 LEU A CA 1
ATOM 738 C C . LEU A 1 89 ? -6.616 3.517 -8.333 1.00 84.31 89 LEU A C 1
ATOM 740 O O . LEU A 1 89 ? -7.674 3.481 -7.718 1.00 84.31 89 LEU A O 1
ATOM 744 N N . LYS A 1 90 ? -6.073 4.668 -8.746 1.00 84.69 90 LYS A N 1
ATOM 745 C CA . LYS A 1 90 ? -6.677 5.982 -8.476 1.00 84.69 90 LYS A CA 1
ATOM 746 C C . LYS A 1 90 ? -8.019 6.195 -9.189 1.00 84.69 90 LYS A C 1
ATOM 748 O O . LYS A 1 90 ? -8.785 7.054 -8.773 1.00 84.69 90 LYS A O 1
ATOM 753 N N . SER A 1 91 ? -8.301 5.445 -10.254 1.00 85.44 91 SER A N 1
ATOM 754 C CA . SER A 1 91 ? -9.594 5.508 -10.947 1.00 85.44 91 SER A CA 1
ATOM 755 C C . SER A 1 91 ? -10.744 4.910 -10.128 1.00 85.44 91 SER A C 1
ATOM 757 O O . SER A 1 91 ? -11.908 5.192 -10.404 1.00 85.44 91 SER A O 1
ATOM 759 N N . ASP A 1 92 ? -10.430 4.108 -9.108 1.00 87.19 92 ASP A N 1
ATOM 760 C CA . ASP A 1 92 ? -11.422 3.543 -8.208 1.00 87.19 92 ASP A CA 1
ATOM 761 C C . ASP A 1 92 ? -11.971 4.618 -7.260 1.00 87.19 92 ASP A C 1
ATOM 763 O O . ASP A 1 92 ? -11.232 5.253 -6.509 1.00 87.19 92 ASP A O 1
ATOM 767 N N . HIS A 1 93 ? -13.291 4.805 -7.268 1.00 87.12 93 HIS A N 1
ATOM 768 C CA . HIS A 1 93 ? -13.972 5.840 -6.488 1.00 87.12 93 HIS A CA 1
ATOM 769 C C . HIS A 1 93 ? -13.760 5.754 -4.965 1.00 87.12 93 HIS A C 1
ATOM 771 O O . HIS A 1 93 ? -13.929 6.765 -4.274 1.00 87.12 93 HIS A O 1
ATOM 777 N N . LEU A 1 94 ? -13.395 4.577 -4.440 1.00 84.50 94 LEU A N 1
ATOM 778 C CA . LEU A 1 94 ? -13.130 4.351 -3.016 1.00 84.50 94 LEU A CA 1
ATOM 779 C C . LEU A 1 94 ? -11.675 4.627 -2.636 1.00 84.50 94 LEU A C 1
ATOM 781 O O . LEU A 1 94 ? -11.372 4.771 -1.449 1.00 84.50 94 LEU A O 1
ATOM 785 N N . VAL A 1 95 ? -10.776 4.701 -3.612 1.00 82.81 95 VAL A N 1
ATOM 786 C CA . VAL A 1 95 ? -9.341 4.844 -3.394 1.00 82.81 95 VAL A CA 1
ATOM 787 C C . VAL A 1 95 ? -8.960 6.326 -3.380 1.00 82.81 95 VAL A C 1
ATOM 789 O O . VAL A 1 95 ? -9.228 7.079 -4.311 1.00 82.81 95 VAL A O 1
ATOM 792 N N . TRP A 1 96 ? -8.290 6.746 -2.310 1.00 79.50 96 TRP A N 1
ATOM 793 C CA . TRP A 1 96 ? -7.603 8.028 -2.213 1.00 79.50 96 TRP A CA 1
ATOM 794 C C . TRP A 1 96 ? -6.105 7.766 -2.325 1.00 79.50 96 TRP A C 1
ATOM 796 O O . TRP A 1 96 ? -5.518 7.058 -1.509 1.00 79.50 96 TRP A O 1
ATOM 806 N N . ILE A 1 97 ? -5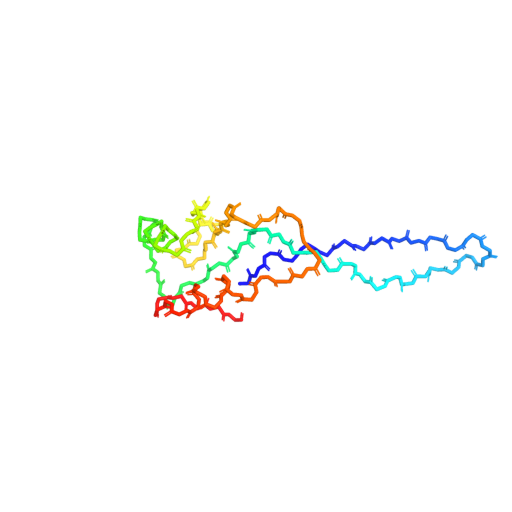.455 8.364 -3.321 1.00 66.06 97 ILE A N 1
ATOM 807 C CA . ILE A 1 97 ? -3.995 8.434 -3.330 1.00 66.06 97 ILE A CA 1
ATOM 808 C C . ILE A 1 97 ? -3.557 9.881 -3.537 1.00 66.06 97 ILE A C 1
ATOM 810 O O . ILE A 1 97 ? -3.860 10.467 -4.585 1.00 66.06 97 ILE A O 1
ATOM 814 N N . ASP A 1 98 ? -2.872 10.418 -2.524 1.00 53.25 98 ASP A N 1
ATOM 815 C CA . ASP A 1 98 ? -2.105 11.664 -2.622 1.00 53.25 98 ASP A CA 1
ATOM 816 C C . ASP A 1 98 ? -1.028 11.558 -3.720 1.00 53.25 98 ASP A C 1
ATOM 818 O O . ASP A 1 98 ? -0.544 10.427 -4.010 1.00 53.25 98 ASP A O 1
#

Sequence (98 aa):
MAIVLIISLLEINPSNGKMLQSKPLQVFTNSFHVKFRQDIDHRLAHRIAKRHGFINLGSILGSQREYHFQHRALPQIRHKRSIIHYRQLKSDHLVWID

Organism: Sarcoptes scabiei (NCBI:txid52283)

pLDDT: mean 78.59, std 16.44, range [45.44, 96.75]

InterPro domains:
  IPR032815 Peptidase S8, pro-domain [PF16470] (31-95)
  IPR038466 Peptidase S8, pro-domain superfamily [G3DSA:3.30.70.850] (20-97)

Secondary structure (DSSP, 8-state):
-EEEEEE---EE-TTT--EE-PPPEEEEEEEEEEEESS---HHHHHHHHHHTTPEEEEESTT-SSEEEEE-TTS-SEESS--HHHHHHHHTSTTEE--

Radius of gyration: 17.19 Å; chains: 1; bounding box: 56×25×27 Å

Foldseek 3Di:
DFPWDFAFDFDQDPPPRDTDRDPTQTKTFQKDKWFWPDFADPVVVQVLQVVLQWGWPAADPPGRGITMIGHPVDHGIDSDDPVPSVVSSVVDPGIDDD